Protein AF-A0A9D0BV69-F1 (afdb_monomer)

Sequence (107 aa):
RKGAPLVLVSGCHFADCHYINAVTWTQRRVERLWNKLERLGIRPERLQLEWISAAEGQKFARVMKELEELRRKVTPEEVQETMEILQQEEEKTRAKKARQGPVLQMA

Solvent-accessible surface area (backbone atoms only — not comparable to full-atom values): 6274 Å² total; per-residue (Å²): 99,87,64,67,66,58,46,81,47,72,40,47,39,76,92,62,30,90,67,67,55,55,52,62,56,48,50,61,49,49,55,55,46,37,58,50,28,51,76,70,73,40,70,41,81,38,55,40,79,48,69,52,50,94,85,37,58,70,57,53,56,50,52,54,51,55,49,50,61,53,45,73,73,52,51,72,66,60,28,50,52,50,24,51,55,51,47,53,52,47,52,53,52,50,53,52,51,64,74,59,54,80,75,73,88,83,127

Mean predicted aligned error: 4.97 Å

Secondary structure (DSSP, 8-state):
----S-EEEEE--STT-TTTTHHHHHHHHHHHHHHHHHHTT--GGGEEEEE--TT-HHHHHHHHHHHHHHHTTS-HHHHHHHHHHHHHHHHHHHHHHHHT-------

Radius of gyration: 17.68 Å; Cα contacts (8 Å, |Δi|>4): 73; chains: 1; bounding box: 42×30×47 Å

Foldseek 3Di:
DPLQLAAEDEEADQVPHPPNCVVVVVVVVLVVVLVVCVVLVHDSRSYHYYHADPVRVVVVVVVVVVNVVVSVVRDSVSSVSVVVSVVVVVVVVVVVVVVVPPPDDDD

Nearest PDB structures (foldseek):
  5odq-assembly1_D  TM=9.112E-01  e=3.515E-04  Methanothermococcus thermolithotrophicus DSM 2095
  7bkb-assembly1_F  TM=9.712E-01  e=1.128E-03  Methanospirillum hungatei JF-1
  4xf5-assembly1_A  TM=3.233E-01  e=2.514E+00  Chromohalobacter israelensis DSM 3043

pLDDT: mean 93.4, std 11.97, range [37.56, 98.69]

Structure (mmCIF, N/CA/C/O backbone):
data_AF-A0A9D0BV69-F1
#
_entry.id   AF-A0A9D0BV69-F1
#
loop_
_atom_site.group_PDB
_atom_site.id
_atom_site.type_symbol
_atom_site.label_atom_id
_atom_site.label_alt_id
_atom_site.label_comp_id
_atom_site.label_asym_id
_atom_site.label_entity_id
_atom_site.label_seq_id
_atom_site.pdbx_PDB_ins_code
_atom_site.Cartn_x
_atom_site.Cartn_y
_atom_site.Cartn_z
_atom_site.occupancy
_atom_site.B_iso_or_equiv
_atom_site.auth_seq_id
_atom_site.auth_comp_id
_atom_site.auth_asym_id
_atom_site.auth_atom_id
_atom_site.pdbx_PDB_model_num
ATOM 1 N N . ARG A 1 1 ? -8.700 8.583 7.084 1.00 82.19 1 ARG A N 1
ATOM 2 C CA . ARG A 1 1 ? -9.140 10.004 7.165 1.00 82.19 1 ARG A CA 1
ATOM 3 C C . ARG A 1 1 ? -9.921 10.505 5.952 1.00 82.19 1 ARG A C 1
ATOM 5 O O . ARG A 1 1 ? -10.887 11.210 6.166 1.00 82.19 1 ARG A O 1
ATOM 12 N N . LYS A 1 2 ? -9.506 10.246 4.705 1.00 95.69 2 LYS A N 1
ATOM 13 C CA . LYS A 1 2 ? -10.188 10.776 3.501 1.00 95.69 2 LYS A CA 1
ATOM 14 C C . LYS A 1 2 ? -11.086 9.753 2.783 1.00 95.69 2 LYS A C 1
ATOM 16 O O . LYS A 1 2 ? -11.431 9.967 1.634 1.00 95.69 2 LYS A O 1
ATOM 21 N N . GLY A 1 3 ? -11.414 8.638 3.437 1.00 96.50 3 GLY A N 1
ATOM 22 C CA . GLY A 1 3 ? -12.307 7.620 2.872 1.00 96.50 3 GLY A CA 1
ATOM 23 C C . GLY A 1 3 ? -11.723 6.770 1.743 1.00 96.50 3 GLY A C 1
ATOM 24 O O . GLY A 1 3 ? -12.480 6.222 0.956 1.00 96.50 3 GLY A O 1
ATOM 25 N N . ALA A 1 4 ? -10.395 6.647 1.636 1.00 97.50 4 ALA A N 1
ATOM 26 C CA . ALA A 1 4 ? -9.795 5.770 0.633 1.00 97.50 4 ALA A CA 1
ATOM 27 C C . ALA A 1 4 ? -10.081 4.286 0.966 1.00 97.50 4 ALA A C 1
ATOM 29 O O . ALA A 1 4 ? -9.680 3.825 2.043 1.00 97.50 4 ALA A O 1
ATOM 30 N N . PRO A 1 5 ? -10.738 3.520 0.072 1.00 97.06 5 PRO A N 1
ATOM 31 C CA . PRO A 1 5 ? -10.939 2.087 0.273 1.00 97.06 5 PRO A CA 1
ATOM 32 C C . PRO A 1 5 ? -9.626 1.311 0.131 1.00 97.06 5 PRO A C 1
ATOM 34 O O . PRO A 1 5 ? -9.387 0.387 0.897 1.00 97.06 5 PRO A O 1
ATOM 37 N N . LEU A 1 6 ? -8.747 1.740 -0.777 1.00 97.38 6 LEU A N 1
ATOM 38 C CA . LEU A 1 6 ? -7.390 1.227 -0.957 1.00 97.38 6 LEU A CA 1
ATOM 39 C C . LEU A 1 6 ? -6.425 2.353 -1.312 1.00 97.38 6 LEU A C 1
ATOM 41 O O . LEU A 1 6 ? -6.831 3.398 -1.823 1.00 97.38 6 LEU A O 1
ATOM 45 N N . VAL A 1 7 ? -5.142 2.107 -1.067 1.00 98.19 7 VAL A N 1
ATOM 46 C CA . VAL A 1 7 ? -4.032 2.961 -1.492 1.00 98.19 7 VAL A CA 1
ATOM 47 C C . VAL A 1 7 ? -2.984 2.088 -2.173 1.00 98.19 7 VAL A C 1
ATOM 49 O O . VAL A 1 7 ? -2.508 1.126 -1.579 1.00 98.19 7 VAL A O 1
ATOM 52 N N . LEU A 1 8 ? -2.600 2.448 -3.398 1.00 98.56 8 LEU A N 1
ATOM 53 C CA . LEU A 1 8 ? -1.431 1.890 -4.074 1.00 98.56 8 LEU A CA 1
ATOM 54 C C . LEU A 1 8 ? -0.251 2.848 -3.908 1.00 98.56 8 LEU A C 1
ATOM 56 O O . LEU A 1 8 ? -0.359 4.037 -4.211 1.00 98.56 8 LEU A O 1
ATOM 60 N N . VAL A 1 9 ? 0.885 2.313 -3.478 1.00 98.44 9 VAL A N 1
ATOM 61 C CA . VAL A 1 9 ? 2.193 2.953 -3.596 1.00 98.44 9 VAL A CA 1
ATOM 62 C C . VAL A 1 9 ? 2.947 2.224 -4.698 1.00 98.44 9 VAL A C 1
ATOM 64 O O . VAL A 1 9 ? 3.127 1.013 -4.623 1.00 98.44 9 VAL A O 1
ATOM 67 N N . SER A 1 10 ? 3.397 2.947 -5.721 1.00 97.50 10 SER A N 1
ATOM 68 C CA . SER A 1 10 ? 4.212 2.363 -6.784 1.00 97.50 10 SER A CA 1
ATOM 69 C C . SER A 1 10 ? 5.483 3.156 -7.041 1.00 97.50 10 SER A C 1
ATOM 71 O O . SER A 1 10 ? 5.515 4.372 -6.849 1.00 97.50 10 SER A O 1
ATOM 73 N N . GLY A 1 11 ? 6.528 2.477 -7.502 1.00 95.88 11 GLY A N 1
ATOM 74 C CA . GLY A 1 11 ? 7.796 3.113 -7.854 1.00 95.88 11 GLY A CA 1
ATOM 75 C C . GLY A 1 11 ? 8.642 2.275 -8.805 1.00 95.88 11 GLY A C 1
ATOM 76 O O . GLY A 1 11 ? 8.216 1.217 -9.257 1.00 95.88 11 GLY A O 1
ATOM 77 N N . CYS A 1 12 ? 9.850 2.752 -9.096 1.00 96.56 12 CYS A N 1
ATOM 78 C CA . CYS A 1 12 ? 10.836 2.025 -9.895 1.00 96.56 12 CYS A CA 1
ATOM 79 C C . CYS A 1 12 ? 11.263 0.716 -9.210 1.00 96.56 12 CYS A C 1
ATOM 81 O O . CYS A 1 12 ? 11.126 0.569 -7.994 1.00 96.56 12 CYS A O 1
ATOM 83 N N . HIS A 1 13 ? 11.860 -0.199 -9.974 1.00 96.19 13 HIS A N 1
ATOM 84 C CA . HIS A 1 13 ? 12.583 -1.338 -9.402 1.00 96.19 13 HIS A CA 1
ATOM 85 C C . HIS A 1 13 ? 13.791 -0.886 -8.580 1.00 96.19 13 HIS A C 1
ATOM 87 O O . HIS A 1 13 ? 14.308 0.218 -8.761 1.00 96.19 13 HIS A O 1
ATOM 93 N N . PHE A 1 14 ? 14.271 -1.767 -7.697 1.00 94.31 14 PHE A N 1
ATOM 94 C CA . PHE A 1 14 ? 15.440 -1.497 -6.852 1.00 94.31 14 PHE A CA 1
ATOM 95 C C . PHE A 1 14 ? 16.687 -1.133 -7.658 1.00 94.31 14 PHE A C 1
ATOM 97 O O . PHE A 1 14 ? 17.394 -0.201 -7.285 1.00 94.31 14 PHE A O 1
ATOM 104 N N . ALA A 1 15 ? 16.925 -1.841 -8.764 1.00 92.69 15 ALA A N 1
ATOM 105 C CA . ALA A 1 15 ? 18.068 -1.603 -9.641 1.00 92.69 15 ALA A CA 1
ATOM 106 C C . ALA A 1 15 ? 17.946 -0.297 -10.448 1.00 92.69 15 ALA A C 1
ATOM 108 O O . ALA A 1 15 ? 18.957 0.319 -10.767 1.00 92.69 15 ALA A O 1
ATOM 109 N N . ASP A 1 16 ? 16.716 0.154 -10.709 1.00 92.56 16 ASP A N 1
ATOM 110 C CA . ASP A 1 16 ? 16.420 1.266 -11.621 1.00 92.56 16 ASP A CA 1
ATOM 111 C C . ASP A 1 16 ? 15.993 2.534 -10.871 1.00 92.56 16 ASP A C 1
ATOM 113 O O . ASP A 1 16 ? 15.324 3.416 -11.420 1.00 92.56 16 ASP A O 1
ATOM 117 N N . CYS A 1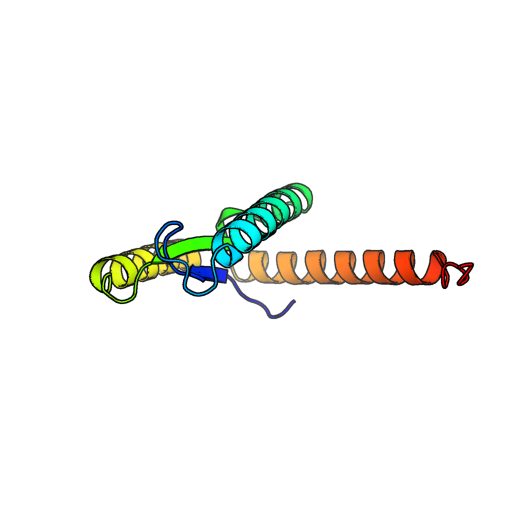 17 ? 16.312 2.629 -9.577 1.00 93.50 17 CYS A N 1
ATOM 118 C CA . CYS A 1 17 ? 15.910 3.778 -8.784 1.00 93.50 17 CYS A CA 1
ATOM 119 C C 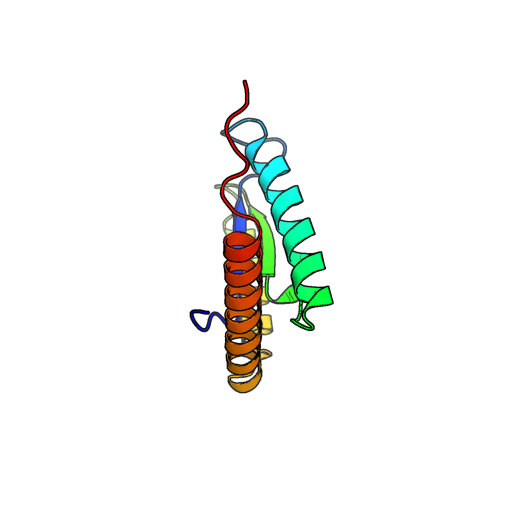. CYS A 1 17 ? 16.618 5.041 -9.281 1.00 93.50 17 CYS A C 1
ATOM 121 O O . CYS A 1 17 ? 17.811 5.236 -9.054 1.00 93.50 17 CYS A O 1
ATOM 123 N N . HIS A 1 18 ? 15.851 5.952 -9.882 1.00 94.56 18 HIS A N 1
ATOM 124 C CA . HIS A 1 18 ? 16.386 7.217 -10.390 1.00 94.56 18 HIS A CA 1
ATOM 125 C C . HIS A 1 18 ? 17.045 8.076 -9.296 1.00 94.56 18 HIS A C 1
ATOM 127 O O . HIS A 1 18 ? 17.976 8.830 -9.556 1.00 94.56 18 HIS A O 1
ATOM 133 N N . TYR A 1 19 ? 16.596 7.914 -8.049 1.00 93.38 19 TYR A N 1
ATOM 134 C CA . TYR A 1 19 ? 17.128 8.610 -6.877 1.00 93.38 19 TYR A CA 1
ATOM 135 C C . TYR A 1 19 ? 17.918 7.670 -5.959 1.00 93.38 19 TYR A C 1
ATOM 137 O O . TYR A 1 19 ? 17.812 7.754 -4.733 1.00 93.38 19 TYR A O 1
ATOM 145 N N . ILE A 1 20 ? 18.705 6.772 -6.561 1.00 91.56 20 ILE A N 1
ATOM 146 C CA . ILE A 1 20 ? 19.684 5.880 -5.923 1.00 91.56 20 ILE A CA 1
ATOM 147 C C . ILE A 1 20 ? 19.045 4.839 -4.995 1.00 91.56 20 ILE A C 1
ATOM 149 O O . ILE A 1 20 ? 19.000 3.660 -5.317 1.00 91.56 20 ILE A O 1
ATOM 153 N N . ASN A 1 21 ? 18.565 5.251 -3.822 1.00 92.88 21 ASN A N 1
ATOM 154 C CA . ASN A 1 21 ? 18.045 4.355 -2.787 1.00 92.88 21 ASN A CA 1
ATOM 155 C C . ASN A 1 21 ? 16.672 4.777 -2.242 1.00 92.88 21 ASN A C 1
ATOM 157 O O . ASN A 1 21 ? 16.203 4.213 -1.250 1.00 92.88 21 ASN A O 1
ATOM 161 N N . ALA A 1 22 ? 16.006 5.750 -2.875 1.00 95.31 22 ALA A N 1
ATOM 162 C CA . ALA A 1 22 ? 14.684 6.216 -2.454 1.00 95.31 22 ALA A CA 1
ATOM 163 C C . ALA A 1 22 ? 13.651 5.074 -2.382 1.00 95.31 22 ALA A C 1
ATOM 165 O O . ALA A 1 22 ? 12.834 5.038 -1.461 1.00 95.31 22 ALA A O 1
ATOM 166 N N . VAL A 1 23 ? 13.731 4.107 -3.301 1.00 96.81 23 VAL A N 1
ATOM 167 C CA . VAL A 1 23 ? 12.898 2.892 -3.314 1.00 96.81 23 VAL A CA 1
ATOM 168 C C . VAL A 1 23 ? 13.065 2.057 -2.035 1.00 96.81 23 VAL A C 1
ATOM 170 O O . VAL A 1 23 ? 12.074 1.693 -1.404 1.00 96.81 23 VAL A O 1
ATOM 173 N N . THR A 1 24 ? 14.300 1.869 -1.557 1.00 96.50 24 THR A N 1
ATOM 174 C CA . THR A 1 24 ? 14.618 1.133 -0.322 1.00 96.50 24 THR A CA 1
ATOM 175 C C . THR A 1 24 ? 14.049 1.821 0.916 1.00 96.50 24 THR A C 1
ATOM 177 O O . THR A 1 24 ? 13.529 1.171 1.825 1.00 96.50 24 THR A O 1
ATOM 180 N N . TRP A 1 25 ? 14.100 3.154 0.967 1.00 96.38 25 TRP A N 1
ATOM 181 C CA . TRP A 1 25 ? 13.482 3.915 2.056 1.00 96.38 25 TRP A CA 1
ATOM 182 C C . TRP A 1 25 ? 11.958 3.838 2.027 1.00 96.38 25 TRP A C 1
ATOM 184 O O . TRP A 1 25 ? 11.333 3.756 3.087 1.00 96.38 25 TRP A O 1
ATOM 194 N N . THR A 1 26 ? 11.362 3.856 0.836 1.00 97.56 26 THR A N 1
ATOM 195 C CA . THR A 1 26 ? 9.917 3.694 0.653 1.00 97.56 26 THR A CA 1
ATOM 196 C C . THR A 1 26 ? 9.461 2.318 1.118 1.00 97.56 26 THR A C 1
ATOM 198 O O . THR A 1 26 ? 8.543 2.257 1.934 1.00 97.56 26 THR A O 1
ATOM 201 N N . GLN A 1 27 ? 10.152 1.243 0.723 1.00 97.94 27 GLN A N 1
ATOM 202 C CA . GLN A 1 27 ? 9.863 -0.117 1.189 1.00 97.94 27 GLN A CA 1
ATOM 203 C C . GLN A 1 27 ? 9.820 -0.184 2.725 1.00 97.94 27 GLN A C 1
ATOM 205 O O . GLN A 1 27 ? 8.789 -0.515 3.304 1.00 97.94 27 GLN A O 1
ATOM 210 N N . ARG A 1 28 ? 10.887 0.269 3.400 1.00 98.06 28 ARG A N 1
ATOM 211 C CA . ARG A 1 28 ? 10.969 0.282 4.876 1.00 98.06 28 ARG A CA 1
ATOM 212 C C . ARG A 1 28 ? 9.884 1.131 5.547 1.00 98.06 28 ARG A C 1
ATOM 214 O O . ARG A 1 28 ? 9.564 0.946 6.724 1.00 98.06 28 ARG A O 1
ATOM 221 N N . ARG A 1 29 ? 9.369 2.164 4.873 1.00 98.38 29 ARG A N 1
ATOM 222 C CA . ARG A 1 29 ? 8.252 2.977 5.388 1.00 98.38 29 ARG A CA 1
ATOM 223 C C . ARG A 1 29 ? 6.936 2.225 5.25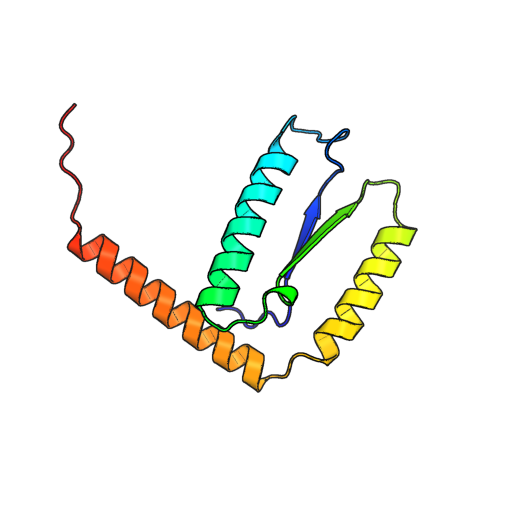1 1.00 98.38 29 ARG A C 1
ATOM 225 O O . ARG A 1 29 ? 6.172 2.226 6.211 1.00 98.38 29 ARG A O 1
ATOM 232 N N . VAL A 1 30 ? 6.700 1.578 4.114 1.00 98.38 30 VAL A N 1
ATOM 233 C CA . VAL A 1 30 ? 5.484 0.797 3.874 1.00 98.38 30 VAL A CA 1
ATOM 234 C C . VAL A 1 30 ? 5.424 -0.430 4.782 1.00 98.38 30 VAL A C 1
ATOM 236 O O . VAL A 1 30 ? 4.398 -0.635 5.415 1.00 98.38 30 VAL A O 1
ATOM 239 N N . GLU A 1 31 ? 6.531 -1.146 4.988 1.00 98.31 31 GLU A N 1
ATOM 240 C CA . GLU A 1 31 ? 6.606 -2.267 5.944 1.00 98.31 31 GLU A CA 1
ATOM 241 C C . GLU A 1 31 ? 6.206 -1.843 7.366 1.00 98.31 31 GLU A C 1
ATOM 243 O O . GLU A 1 31 ? 5.405 -2.494 8.035 1.00 98.31 31 GLU A O 1
ATOM 248 N N . ARG A 1 32 ? 6.690 -0.680 7.822 1.00 98.44 32 ARG A N 1
ATOM 249 C CA . ARG A 1 32 ? 6.275 -0.115 9.116 1.00 98.44 32 ARG A CA 1
ATOM 250 C C . ARG A 1 32 ? 4.806 0.299 9.137 1.00 98.44 32 ARG A C 1
ATOM 252 O O . ARG A 1 32 ? 4.183 0.236 10.197 1.00 98.44 32 ARG A O 1
ATOM 259 N N . LEU A 1 33 ? 4.263 0.753 8.009 1.00 98.06 33 LEU A N 1
ATOM 260 C CA . LEU A 1 33 ? 2.845 1.078 7.897 1.00 98.06 33 LEU A CA 1
ATOM 261 C C . LEU A 1 33 ? 1.982 -0.182 7.939 1.00 98.06 33 LEU A C 1
ATOM 263 O O . LEU A 1 33 ? 0.998 -0.155 8.666 1.00 98.06 33 LEU A O 1
ATOM 267 N N . TRP A 1 34 ? 2.359 -1.278 7.277 1.00 98.50 34 TRP A N 1
ATOM 268 C CA . TRP A 1 34 ? 1.645 -2.556 7.382 1.00 98.50 34 TRP A CA 1
ATOM 269 C C . TRP A 1 34 ? 1.564 -3.041 8.828 1.00 98.50 34 TRP A C 1
ATOM 271 O O . TRP A 1 34 ? 0.459 -3.213 9.333 1.00 98.50 34 TRP A O 1
ATOM 281 N N . ASN A 1 35 ? 2.692 -3.086 9.545 1.00 98.38 35 ASN A N 1
ATOM 282 C CA . ASN A 1 35 ? 2.705 -3.440 10.972 1.00 98.38 35 ASN A CA 1
ATOM 283 C C . ASN A 1 35 ? 1.802 -2.516 11.809 1.00 98.38 35 ASN A C 1
ATOM 285 O O . ASN A 1 35 ? 1.164 -2.932 12.779 1.00 98.38 35 ASN A O 1
ATOM 289 N N . LYS A 1 36 ? 1.747 -1.222 11.457 1.00 97.75 36 LYS A N 1
ATOM 290 C CA . LYS A 1 36 ? 0.862 -0.267 12.130 1.00 97.75 36 LYS A CA 1
ATOM 291 C C . LYS A 1 36 ? -0.610 -0.553 11.826 1.00 97.75 36 LYS A C 1
ATOM 293 O O . LYS A 1 36 ? -1.411 -0.451 12.751 1.00 97.75 36 LYS A O 1
ATOM 298 N N . LEU A 1 37 ? -0.960 -0.860 10.577 1.00 97.94 37 LEU A N 1
ATOM 299 C CA . LEU A 1 37 ? -2.326 -1.197 10.171 1.00 97.94 37 LEU A CA 1
ATOM 300 C C . LEU A 1 37 ? -2.801 -2.464 10.888 1.00 97.94 37 LEU A C 1
ATOM 302 O O . LEU A 1 37 ? -3.854 -2.413 11.518 1.00 97.94 37 LEU A O 1
ATOM 306 N N . GLU A 1 38 ? -1.979 -3.518 10.920 1.00 98.06 38 GLU A N 1
ATOM 307 C CA . GLU A 1 38 ? -2.263 -4.760 11.660 1.00 98.06 38 GLU A CA 1
ATOM 308 C C . GLU A 1 38 ? -2.578 -4.488 13.128 1.00 98.06 38 GLU A C 1
ATOM 310 O O . GLU A 1 38 ? -3.621 -4.889 13.638 1.00 98.06 38 GLU A O 1
ATOM 315 N N . ARG A 1 39 ? -1.710 -3.729 13.806 1.00 98.00 39 ARG A N 1
ATOM 316 C CA . ARG A 1 39 ? -1.896 -3.378 15.220 1.00 98.00 39 ARG A CA 1
ATOM 317 C C . ARG A 1 39 ? -3.168 -2.563 15.472 1.00 98.00 39 ARG A C 1
ATOM 319 O O . ARG A 1 39 ? -3.696 -2.583 16.579 1.00 98.00 39 ARG A O 1
ATOM 326 N N . LEU A 1 40 ? -3.619 -1.799 14.480 1.00 97.12 40 LEU A N 1
ATOM 327 C CA . LEU A 1 40 ? -4.851 -1.014 14.545 1.00 97.12 40 LEU A CA 1
ATOM 328 C C . LEU A 1 40 ? -6.094 -1.819 14.131 1.00 97.12 40 LEU A C 1
ATOM 330 O O . LEU A 1 40 ? -7.181 -1.253 14.146 1.00 97.12 40 LEU A O 1
ATOM 334 N N . GLY A 1 41 ? -5.951 -3.094 13.756 1.00 97.44 41 GLY A N 1
ATOM 335 C CA . GLY A 1 41 ? -7.053 -3.921 13.257 1.00 97.44 41 GLY A CA 1
ATOM 336 C C . GLY A 1 41 ? -7.501 -3.565 11.837 1.00 97.44 41 GLY A C 1
ATOM 337 O O . GLY A 1 41 ? -8.556 -4.006 11.399 1.00 97.44 41 GLY A O 1
ATOM 338 N N . ILE A 1 42 ? -6.717 -2.772 11.102 1.00 97.88 42 ILE A N 1
ATOM 339 C CA . ILE A 1 42 ? -7.022 -2.394 9.720 1.00 97.88 42 ILE A CA 1
ATOM 340 C C . ILE A 1 42 ? -6.364 -3.411 8.785 1.00 97.88 42 ILE A C 1
ATOM 342 O O . ILE A 1 42 ? -5.165 -3.665 8.898 1.00 97.88 42 ILE A O 1
ATOM 346 N N . ARG A 1 43 ? -7.127 -3.942 7.821 1.00 97.44 43 ARG A N 1
ATOM 347 C CA . ARG A 1 43 ? -6.637 -4.876 6.791 1.00 97.44 43 ARG A CA 1
ATOM 348 C C . ARG A 1 43 ? -5.375 -4.328 6.093 1.00 97.44 43 ARG A C 1
ATOM 350 O O . ARG A 1 43 ? -5.480 -3.343 5.357 1.00 97.44 43 ARG A O 1
ATOM 357 N N . PRO A 1 44 ? -4.192 -4.948 6.266 1.00 97.81 44 PRO A N 1
ATOM 358 C CA . PRO A 1 44 ? -2.931 -4.421 5.727 1.00 97.81 44 PRO A CA 1
ATOM 359 C C . PRO A 1 44 ? -2.894 -4.422 4.202 1.00 97.81 44 PRO A C 1
ATOM 361 O O . PRO A 1 44 ? -2.351 -3.503 3.597 1.00 97.81 44 PRO A O 1
ATOM 364 N N . GLU A 1 45 ? -3.560 -5.398 3.586 1.00 97.06 45 GLU A N 1
ATOM 365 C CA . GLU A 1 45 ? -3.755 -5.512 2.138 1.00 97.06 45 GLU A CA 1
ATOM 366 C C . GLU A 1 45 ? -4.494 -4.313 1.516 1.00 97.06 45 GLU A C 1
ATOM 368 O O . GLU A 1 45 ? -4.467 -4.141 0.301 1.00 97.06 45 GLU A O 1
ATOM 373 N N . ARG A 1 46 ? -5.119 -3.430 2.308 1.00 97.69 46 ARG A N 1
ATOM 374 C CA . ARG A 1 46 ? -5.675 -2.167 1.789 1.00 97.69 46 ARG A CA 1
ATOM 375 C C . ARG A 1 46 ? -4.603 -1.134 1.432 1.00 97.69 46 ARG A C 1
ATOM 377 O O . ARG A 1 46 ? -4.912 -0.138 0.776 1.00 97.69 46 ARG A O 1
ATOM 384 N N . LEU A 1 47 ? -3.355 -1.372 1.830 1.00 98.50 47 LEU A N 1
ATOM 385 C CA . LEU A 1 47 ? -2.169 -0.675 1.350 1.00 98.50 47 LEU A CA 1
ATOM 386 C C . LEU A 1 47 ? -1.362 -1.636 0.472 1.00 98.50 47 LEU A C 1
ATOM 388 O O . LEU A 1 47 ? -0.853 -2.639 0.959 1.00 98.50 47 LEU A O 1
ATOM 392 N N . GLN A 1 48 ? -1.232 -1.321 -0.811 1.00 98.44 48 GLN A N 1
ATOM 393 C CA . GLN A 1 48 ? -0.499 -2.132 -1.782 1.00 98.44 48 GLN A CA 1
ATOM 394 C C . GLN A 1 48 ? 0.812 -1.450 -2.170 1.00 98.44 48 GLN A C 1
ATOM 396 O O . GLN A 1 48 ? 0.887 -0.217 -2.204 1.00 98.44 48 GLN A O 1
ATOM 401 N N . LEU A 1 49 ? 1.842 -2.249 -2.453 1.00 98.44 49 LEU A N 1
ATOM 402 C CA . LEU A 1 49 ? 3.168 -1.777 -2.846 1.00 98.44 49 LEU A CA 1
ATOM 403 C C . LEU A 1 49 ? 3.655 -2.535 -4.073 1.00 98.44 49 LEU A C 1
ATOM 405 O O . LEU A 1 49 ? 3.872 -3.738 -3.994 1.00 98.44 49 LEU A O 1
ATOM 409 N N . GLU A 1 50 ? 3.886 -1.819 -5.170 1.00 98.00 50 GLU A N 1
ATOM 410 C CA . GLU A 1 50 ? 4.304 -2.428 -6.433 1.00 98.00 50 GLU A CA 1
ATOM 411 C C . GLU A 1 50 ? 5.478 -1.696 -7.082 1.00 98.00 50 GLU A C 1
ATOM 413 O O . GLU A 1 50 ? 5.523 -0.467 -7.158 1.00 98.00 50 GLU A O 1
ATOM 418 N N . TRP A 1 51 ? 6.425 -2.461 -7.618 1.00 97.94 51 TRP A N 1
ATOM 419 C CA . TRP A 1 51 ? 7.570 -1.921 -8.353 1.00 97.94 51 TRP A CA 1
ATOM 420 C C . TRP A 1 51 ? 7.345 -2.107 -9.849 1.00 97.94 51 TRP A C 1
ATOM 422 O O . TRP A 1 51 ? 7.324 -3.235 -10.346 1.00 97.94 51 TRP A O 1
ATOM 432 N N . ILE A 1 52 ? 7.101 -1.009 -10.559 1.00 97.44 52 ILE A N 1
ATOM 433 C CA . ILE A 1 52 ? 6.672 -0.987 -11.958 1.00 97.44 52 ILE A CA 1
ATOM 434 C C . ILE A 1 52 ? 7.511 0.062 -12.691 1.00 97.44 52 ILE A C 1
ATOM 436 O O . ILE A 1 52 ? 7.437 1.256 -12.401 1.00 97.44 52 ILE A O 1
ATOM 440 N N . SER A 1 53 ? 8.328 -0.387 -13.639 1.00 95.94 53 SER A N 1
ATOM 441 C CA . SER A 1 53 ? 9.106 0.478 -14.526 1.00 95.94 53 SER A CA 1
ATOM 442 C C . SER A 1 53 ? 8.224 1.168 -15.573 1.00 95.94 53 SER A C 1
ATOM 444 O O . SER A 1 53 ? 7.096 0.756 -15.846 1.00 95.94 53 SER A O 1
ATOM 446 N N . ALA A 1 54 ? 8.770 2.193 -16.232 1.00 95.25 54 ALA A N 1
ATOM 447 C CA . ALA A 1 54 ? 8.068 2.920 -17.291 1.00 95.25 54 ALA A CA 1
ATOM 448 C C . ALA A 1 54 ? 7.694 2.041 -18.505 1.00 95.25 54 ALA A C 1
ATOM 450 O O . ALA A 1 54 ? 6.745 2.359 -19.218 1.00 95.25 54 ALA A O 1
ATOM 451 N N . ALA A 1 55 ? 8.410 0.934 -18.735 1.00 96.88 55 ALA A N 1
ATOM 452 C CA . ALA A 1 55 ? 8.154 0.016 -19.846 1.00 96.88 55 ALA A CA 1
ATOM 453 C C . ALA A 1 55 ? 7.127 -1.086 -19.509 1.00 96.88 55 ALA A C 1
ATOM 455 O O . ALA A 1 55 ? 6.668 -1.803 -20.396 1.00 96.88 55 ALA A O 1
ATOM 456 N N . GLU A 1 56 ? 6.723 -1.230 -18.245 1.00 98.00 56 GLU A N 1
ATOM 457 C CA . GLU A 1 56 ? 5.881 -2.335 -17.769 1.00 98.00 56 GLU A CA 1
ATOM 458 C C . GLU A 1 56 ? 4.374 -2.012 -17.800 1.00 98.00 56 GLU A C 1
ATOM 460 O O . GLU A 1 56 ? 3.621 -2.323 -16.874 1.00 98.00 56 GLU A O 1
ATOM 465 N N . GLY A 1 57 ? 3.892 -1.427 -18.900 1.00 98.19 57 GLY A N 1
ATOM 466 C CA . GLY A 1 57 ? 2.482 -1.036 -19.039 1.00 98.19 57 GLY A CA 1
ATOM 467 C C . GLY A 1 57 ? 1.493 -2.200 -18.860 1.00 98.19 57 GLY A C 1
ATOM 468 O O . GLY A 1 57 ? 0.461 -2.050 -18.206 1.00 98.19 57 GLY A O 1
ATOM 469 N N . GLN A 1 58 ? 1.823 -3.394 -19.368 1.00 98.56 58 GLN A N 1
ATOM 470 C CA . GLN A 1 58 ? 0.981 -4.587 -19.192 1.00 98.56 58 GLN A CA 1
ATOM 471 C C . GLN A 1 58 ? 0.894 -5.037 -17.727 1.00 98.56 58 GLN A C 1
ATOM 473 O O . GLN A 1 58 ? -0.179 -5.426 -17.264 1.00 98.56 58 GLN A O 1
ATOM 478 N N . LYS A 1 59 ? 2.002 -4.947 -16.981 1.00 98.25 59 LYS A N 1
ATOM 479 C CA . LYS A 1 59 ? 2.022 -5.246 -15.545 1.00 98.25 59 LYS A CA 1
ATOM 480 C C . LYS A 1 59 ? 1.163 -4.247 -14.781 1.00 98.25 59 LYS A C 1
ATOM 482 O O . LYS A 1 59 ? 0.342 -4.670 -13.976 1.00 98.25 59 LYS A O 1
ATOM 487 N N . PHE A 1 60 ? 1.301 -2.952 -15.076 1.00 98.50 60 PHE A N 1
ATOM 488 C CA . PHE A 1 60 ? 0.469 -1.913 -14.469 1.00 98.50 60 PHE A CA 1
ATOM 489 C C . PHE A 1 60 ? -1.022 -2.188 -14.690 1.00 98.50 60 PHE A C 1
ATOM 491 O O . PHE A 1 60 ? -1.801 -2.186 -13.741 1.00 98.50 60 PHE A O 1
ATOM 498 N N . ALA A 1 61 ? -1.416 -2.510 -15.925 1.00 98.62 61 ALA A N 1
ATOM 499 C CA . ALA A 1 61 ? -2.801 -2.842 -16.242 1.00 98.62 61 ALA A CA 1
ATOM 500 C C . ALA A 1 61 ? -3.312 -4.065 -15.459 1.00 98.62 61 ALA A C 1
ATOM 502 O O . ALA A 1 61 ? -4.465 -4.073 -15.029 1.00 98.62 61 ALA A O 1
ATOM 503 N N . ARG A 1 62 ? -2.471 -5.089 -15.259 1.00 98.69 62 ARG A N 1
ATOM 504 C CA . ARG A 1 62 ? -2.812 -6.262 -14.442 1.00 98.69 62 ARG A CA 1
ATOM 505 C C . ARG A 1 62 ? -2.998 -5.889 -12.967 1.00 98.69 62 ARG A C 1
ATOM 507 O O . ARG A 1 62 ? -4.053 -6.180 -12.416 1.00 98.69 62 ARG A O 1
ATOM 514 N N . VAL A 1 63 ? -2.040 -5.172 -12.379 1.00 98.50 63 VAL A N 1
ATOM 515 C CA . VAL A 1 63 ? -2.098 -4.700 -10.983 1.00 98.50 63 VAL A CA 1
ATOM 516 C C . VAL A 1 63 ? -3.354 -3.864 -10.733 1.00 98.50 63 VAL A C 1
ATOM 518 O O . VAL A 1 63 ? -4.046 -4.058 -9.739 1.00 98.50 63 VAL A O 1
ATOM 521 N N . MET A 1 64 ? -3.710 -2.960 -11.650 1.00 98.50 64 MET A N 1
ATOM 522 C CA . MET A 1 64 ? -4.920 -2.143 -11.504 1.00 98.50 64 MET A CA 1
ATOM 523 C C . MET A 1 64 ? -6.214 -2.972 -11.532 1.00 98.50 64 MET A C 1
ATOM 525 O O . MET A 1 64 ? -7.172 -2.609 -10.851 1.00 98.50 64 MET A O 1
ATOM 529 N N . LYS A 1 65 ? -6.254 -4.086 -12.278 1.00 98.69 65 LYS A N 1
ATOM 530 C CA . LYS A 1 65 ? -7.395 -5.018 -12.256 1.00 98.69 65 LYS A CA 1
ATOM 531 C C . LYS A 1 65 ? -7.485 -5.753 -10.920 1.00 98.69 65 LYS A C 1
ATOM 533 O O . LYS A 1 65 ? -8.554 -5.774 -10.322 1.00 98.69 65 LYS A O 1
ATOM 538 N N . GLU A 1 66 ? -6.365 -6.277 -10.428 1.00 98.44 66 GLU A N 1
ATOM 539 C CA . GLU A 1 66 ? -6.282 -6.955 -9.125 1.00 98.44 66 GLU A CA 1
ATOM 540 C C . GLU A 1 66 ? -6.683 -6.006 -7.976 1.00 98.44 66 GLU A C 1
ATOM 542 O O . GLU A 1 66 ? -7.439 -6.375 -7.075 1.00 98.44 66 GLU A O 1
ATOM 547 N N . LEU A 1 67 ? -6.261 -4.739 -8.046 1.00 98.25 67 LEU A N 1
ATOM 548 C CA . LEU A 1 67 ? -6.667 -3.692 -7.106 1.00 98.25 67 LEU A CA 1
ATOM 549 C C . LEU A 1 67 ? -8.165 -3.401 -7.145 1.00 98.25 67 LEU A C 1
ATOM 551 O O . LEU A 1 67 ? -8.766 -3.196 -6.092 1.00 98.25 67 LEU A O 1
ATOM 555 N N . GLU A 1 68 ? -8.779 -3.368 -8.327 1.00 98.44 68 GLU A N 1
ATOM 556 C CA . GLU A 1 68 ? -10.225 -3.175 -8.460 1.00 98.44 68 GLU A CA 1
ATOM 557 C C . GLU A 1 68 ? -11.002 -4.359 -7.870 1.00 98.44 68 GLU A C 1
ATOM 559 O O . GLU A 1 68 ? -11.994 -4.160 -7.165 1.00 98.44 68 GLU A O 1
ATOM 564 N N . GLU A 1 69 ? -10.534 -5.588 -8.090 1.00 98.38 69 GLU A N 1
ATOM 565 C CA . GLU A 1 69 ? -11.116 -6.785 -7.477 1.00 98.38 69 GLU A CA 1
ATOM 566 C C . GLU A 1 69 ? -11.023 -6.746 -5.950 1.00 98.38 69 GLU A C 1
ATOM 568 O O . GLU A 1 69 ? -11.987 -7.089 -5.261 1.00 98.38 69 GLU A O 1
ATOM 573 N N . LEU A 1 70 ? -9.895 -6.285 -5.405 1.00 97.81 70 LEU A N 1
ATOM 574 C CA . LEU A 1 70 ? -9.728 -6.101 -3.967 1.00 97.81 70 LEU A CA 1
ATOM 575 C C . LEU A 1 70 ? -10.606 -4.960 -3.435 1.00 97.81 70 LEU A C 1
ATOM 577 O O . LEU A 1 70 ? -11.262 -5.125 -2.408 1.00 97.81 70 LEU A O 1
ATOM 581 N N . ARG A 1 71 ? -10.695 -3.833 -4.155 1.00 97.88 71 ARG A N 1
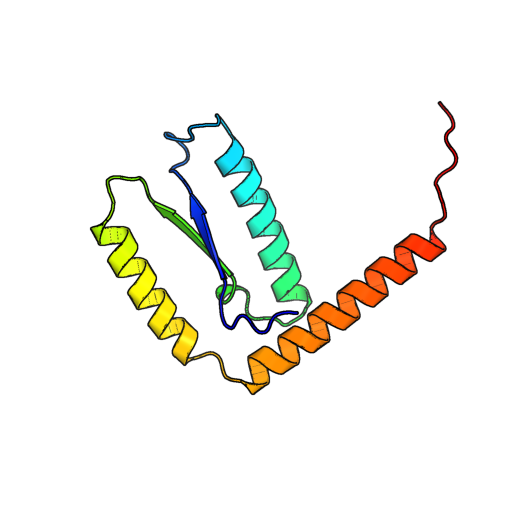ATOM 582 C CA . ARG A 1 71 ? -11.527 -2.673 -3.790 1.00 97.88 71 ARG A CA 1
ATOM 583 C C . ARG A 1 71 ? -12.992 -3.039 -3.655 1.00 97.88 71 ARG A C 1
ATOM 585 O O . ARG A 1 71 ? -13.641 -2.573 -2.724 1.00 97.88 71 ARG A O 1
ATOM 592 N N . ARG A 1 72 ? -13.508 -3.895 -4.536 1.00 98.00 72 ARG A N 1
ATOM 593 C CA . ARG A 1 72 ? -14.894 -4.388 -4.472 1.00 98.00 72 ARG A CA 1
ATOM 594 C C . ARG A 1 72 ? -15.205 -5.180 -3.201 1.00 98.00 72 ARG A C 1
ATOM 596 O O . ARG A 1 72 ? -16.369 -5.276 -2.834 1.00 98.00 72 ARG A O 1
ATOM 603 N N . LYS A 1 73 ? -14.186 -5.726 -2.530 1.00 98.06 73 LYS A N 1
ATOM 604 C CA . LYS A 1 73 ? -14.312 -6.463 -1.262 1.00 98.06 73 LYS A CA 1
ATOM 605 C C . LYS A 1 73 ? -14.204 -5.561 -0.027 1.00 98.06 73 LYS A C 1
ATOM 607 O O . LYS A 1 73 ? -14.208 -6.076 1.087 1.00 98.06 73 LYS A O 1
ATOM 612 N N . VAL A 1 74 ? -14.028 -4.249 -0.196 1.00 98.12 74 VAL A N 1
ATOM 613 C CA . VAL A 1 74 ? -13.970 -3.284 0.910 1.00 98.12 74 VAL A CA 1
ATOM 614 C C . VAL A 1 74 ? -15.320 -2.584 0.999 1.00 98.12 74 VAL A C 1
ATOM 616 O O . VAL A 1 74 ? -15.738 -1.922 0.046 1.00 98.12 74 VAL A O 1
ATOM 619 N N . THR A 1 75 ? -16.011 -2.730 2.128 1.00 98.19 75 THR A N 1
ATOM 620 C CA . THR A 1 75 ? -17.351 -2.153 2.300 1.00 98.19 75 THR A CA 1
ATOM 621 C C . THR A 1 75 ? -17.282 -0.692 2.762 1.00 98.19 75 THR A C 1
ATOM 623 O O . THR A 1 75 ? -16.272 -0.274 3.341 1.00 98.19 75 THR A O 1
ATOM 626 N N . PRO A 1 76 ? -18.333 0.117 2.530 1.00 98.00 76 PRO A N 1
ATOM 627 C CA . PRO A 1 76 ? -18.40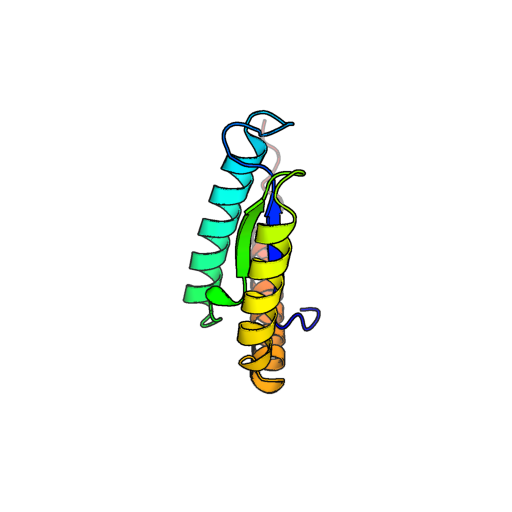9 1.476 3.065 1.00 98.00 76 PRO A CA 1
ATOM 628 C C . PRO A 1 76 ? -18.254 1.537 4.591 1.00 98.0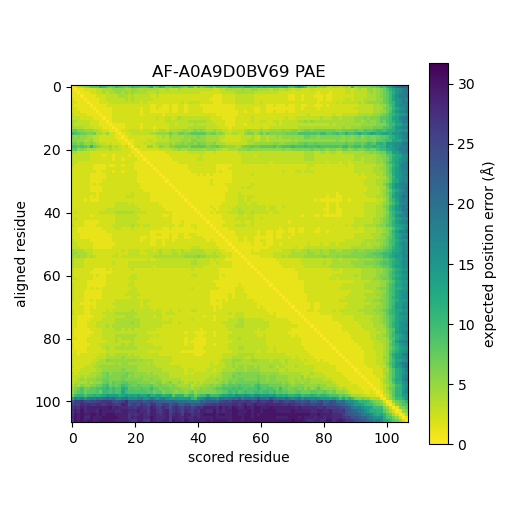0 76 PRO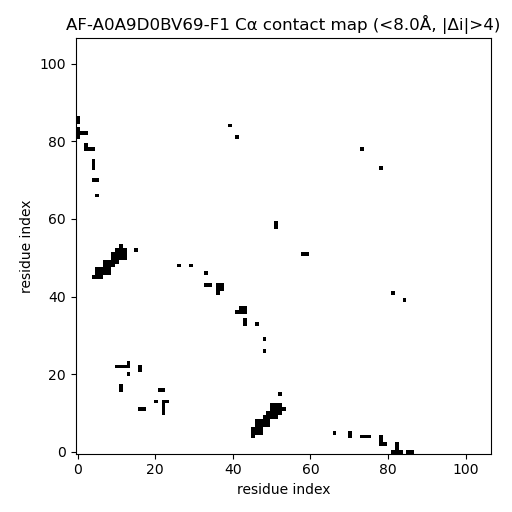 A C 1
ATOM 630 O O . PRO A 1 76 ? -17.601 2.447 5.099 1.00 98.00 76 PRO A O 1
ATOM 633 N N . GLU A 1 77 ? -18.791 0.553 5.313 1.00 98.19 77 GLU A N 1
ATOM 634 C CA . GLU A 1 77 ? -18.692 0.446 6.772 1.00 98.19 77 GLU A CA 1
ATOM 635 C C . GLU A 1 77 ? -17.235 0.251 7.203 1.00 98.19 77 GLU A C 1
ATOM 637 O O . GLU A 1 77 ? -16.751 0.963 8.079 1.00 98.19 77 GLU A O 1
ATOM 642 N N . GLU A 1 78 ? -16.497 -0.627 6.517 1.00 97.69 78 GLU A N 1
ATOM 643 C CA . GLU A 1 78 ? -15.072 -0.850 6.782 1.00 97.69 78 GLU A CA 1
ATOM 644 C C . GLU A 1 78 ? -14.230 0.412 6.505 1.00 97.69 78 GLU A C 1
ATOM 646 O O . GLU A 1 78 ? -13.239 0.705 7.185 1.00 97.69 78 GLU A O 1
ATOM 651 N N . VAL A 1 79 ? -14.607 1.196 5.487 1.00 98.31 79 VAL A N 1
ATOM 652 C CA . VAL A 1 79 ? -13.966 2.489 5.197 1.00 98.31 79 VAL A CA 1
ATOM 653 C C . VAL A 1 79 ? -14.233 3.484 6.318 1.00 98.31 79 VAL A C 1
ATOM 655 O O . VAL A 1 79 ? -13.297 4.167 6.748 1.00 98.31 79 VAL A O 1
ATOM 658 N N . GLN A 1 80 ? -15.476 3.556 6.785 1.00 98.31 80 GLN A N 1
ATOM 659 C CA . GLN A 1 80 ? -15.890 4.458 7.850 1.00 98.31 80 GLN A CA 1
ATOM 660 C C . GLN A 1 80 ? -15.182 4.120 9.169 1.00 98.31 80 GLN A C 1
ATOM 662 O O . GLN A 1 80 ? -14.538 4.992 9.754 1.00 98.31 80 GLN A O 1
ATOM 667 N N . GLU A 1 81 ? -15.167 2.847 9.561 1.00 98.00 81 GLU A N 1
ATOM 668 C CA . GLU A 1 81 ? -14.433 2.361 10.735 1.00 98.00 81 GLU A CA 1
ATOM 669 C C . GLU A 1 81 ? -12.943 2.735 10.655 1.00 98.00 81 GLU A C 1
ATOM 671 O O . GLU A 1 81 ? -12.360 3.313 11.575 1.00 98.00 81 GLU A O 1
ATOM 676 N N . THR A 1 82 ? -12.320 2.513 9.494 1.00 97.88 82 THR A N 1
ATOM 677 C CA . THR A 1 82 ? -10.919 2.899 9.262 1.00 97.88 82 THR A CA 1
ATOM 678 C C . THR A 1 82 ? -10.705 4.407 9.416 1.00 97.88 82 THR A C 1
ATOM 680 O O . THR A 1 82 ? -9.652 4.856 9.883 1.00 97.88 82 THR A O 1
ATOM 683 N N . MET A 1 83 ? -11.663 5.234 8.992 1.00 98.19 83 MET A N 1
ATOM 684 C CA . MET A 1 83 ? -11.564 6.682 9.159 1.00 98.19 83 MET A CA 1
ATOM 685 C C . MET A 1 83 ? -11.542 7.083 10.631 1.00 98.19 83 MET A C 1
ATOM 687 O O . MET A 1 83 ? -10.681 7.890 10.991 1.00 98.19 83 MET A O 1
ATOM 691 N N . GLU A 1 84 ? -12.416 6.495 11.442 1.00 98.06 84 GLU A N 1
ATOM 692 C CA . GLU A 1 84 ? -12.534 6.751 12.879 1.00 98.06 84 GLU A CA 1
ATOM 693 C C . GLU A 1 84 ? -11.280 6.301 13.633 1.00 98.06 84 GLU A C 1
ATOM 695 O O . GLU A 1 84 ? -10.673 7.101 14.351 1.00 98.06 84 GLU A O 1
ATOM 700 N N . ILE A 1 85 ? -10.800 5.075 13.384 1.00 97.81 85 ILE A N 1
ATOM 701 C CA . ILE A 1 85 ? -9.559 4.549 13.980 1.00 97.81 85 ILE A CA 1
ATOM 702 C C . ILE A 1 85 ? -8.383 5.500 13.711 1.00 97.81 85 ILE A C 1
ATOM 704 O O . ILE A 1 85 ? -7.623 5.858 14.615 1.00 97.81 85 ILE A O 1
ATOM 708 N N . LEU A 1 86 ? -8.231 5.955 12.463 1.00 96.56 86 LEU A N 1
ATOM 709 C CA . LEU A 1 86 ? -7.129 6.838 12.072 1.00 96.56 86 LEU A CA 1
ATOM 710 C C . LEU A 1 86 ? -7.260 8.272 12.613 1.00 96.56 86 LEU A C 1
ATOM 712 O O . LEU A 1 86 ? -6.237 8.954 12.740 1.00 96.56 86 LEU A O 1
ATOM 716 N N . GLN A 1 87 ? -8.476 8.752 12.885 1.00 96.50 87 GLN A N 1
ATOM 717 C CA . GLN A 1 87 ? -8.708 10.037 13.557 1.00 96.50 87 GLN A CA 1
ATOM 718 C C . GLN A 1 87 ? -8.326 9.940 15.035 1.00 96.50 87 GLN A C 1
ATOM 720 O O . GLN A 1 87 ? -7.510 10.728 15.509 1.00 96.50 87 GLN A O 1
ATOM 725 N N . GLN A 1 88 ? -8.796 8.906 15.732 1.00 96.25 88 GLN A N 1
ATOM 726 C CA . GLN A 1 88 ? -8.452 8.675 17.136 1.00 96.25 88 GLN A CA 1
ATOM 727 C C . GLN A 1 88 ? -6.939 8.495 17.334 1.00 96.25 88 GLN A C 1
ATOM 729 O O . GLN A 1 88 ? -6.351 9.033 18.272 1.00 96.25 88 GLN A O 1
ATOM 734 N N . GLU A 1 89 ? -6.271 7.756 16.444 1.00 95.56 89 GLU A N 1
ATOM 735 C CA . GLU A 1 89 ? -4.815 7.578 16.476 1.00 95.56 89 GLU A CA 1
ATOM 736 C C . GLU A 1 89 ? -4.060 8.907 16.273 1.00 95.56 89 GLU A C 1
ATOM 738 O O . GLU A 1 89 ? -3.010 9.137 16.886 1.00 95.56 89 GLU A O 1
ATOM 743 N N . GLU A 1 90 ? -4.585 9.809 15.439 1.00 94.31 90 GLU A N 1
ATOM 744 C CA . GLU A 1 90 ? -4.033 11.155 15.281 1.00 94.31 90 GLU A CA 1
ATOM 745 C C . GLU A 1 90 ? -4.165 11.973 16.559 1.00 94.31 90 GLU A C 1
ATOM 747 O O . GLU A 1 90 ? -3.179 12.556 17.012 1.00 94.31 90 GLU A O 1
ATOM 752 N N . GLU A 1 91 ? -5.361 12.006 17.138 1.00 95.62 91 GLU A N 1
ATOM 753 C CA . GLU A 1 91 ? -5.650 12.748 18.362 1.00 95.62 91 GLU A CA 1
ATOM 754 C C . GLU A 1 91 ? -4.771 12.263 19.513 1.00 95.62 91 GLU A C 1
ATOM 756 O O . GLU A 1 91 ? -4.115 13.075 20.170 1.00 95.62 91 GLU A O 1
ATOM 761 N N . LYS A 1 92 ? -4.646 10.940 19.687 1.00 94.81 92 LYS A N 1
ATOM 762 C CA . LYS A 1 92 ? -3.728 10.317 20.655 1.00 94.81 92 LYS A CA 1
ATOM 763 C C . LYS A 1 92 ? -2.283 10.754 20.417 1.00 94.81 92 LYS A C 1
ATOM 765 O O . LYS A 1 92 ? -1.587 11.147 21.355 1.00 94.81 92 LYS A O 1
ATOM 770 N N . THR A 1 93 ? -1.827 10.728 19.163 1.00 93.81 93 THR A N 1
ATOM 771 C CA . THR A 1 93 ? -0.465 11.147 18.799 1.00 93.81 93 THR A CA 1
ATOM 772 C C . THR A 1 93 ? -0.237 12.633 19.088 1.00 93.81 93 THR A C 1
ATOM 774 O O . THR A 1 93 ? 0.805 13.006 19.630 1.00 93.81 93 THR A O 1
ATOM 777 N N . ARG A 1 94 ? -1.209 13.493 18.762 1.00 93.12 94 ARG A N 1
ATOM 778 C CA . ARG A 1 94 ? -1.152 14.940 18.999 1.00 93.12 94 ARG A CA 1
ATOM 779 C C . ARG A 1 94 ? -1.162 15.264 20.492 1.00 93.12 94 ARG A C 1
ATOM 781 O O . ARG A 1 94 ? -0.328 16.049 20.936 1.00 93.12 94 ARG A O 1
ATOM 788 N N . ALA A 1 95 ? -2.032 14.621 21.267 1.00 93.06 95 ALA A N 1
ATOM 789 C CA . ALA A 1 95 ? -2.088 14.767 22.718 1.00 93.06 95 ALA A CA 1
ATOM 790 C C . ALA A 1 95 ? -0.776 14.320 23.380 1.00 93.06 95 ALA A C 1
ATOM 792 O O . ALA A 1 95 ? -0.260 15.011 24.258 1.00 93.06 95 ALA A O 1
ATOM 793 N N . LYS A 1 96 ? -0.184 13.207 22.922 1.00 93.19 96 LYS A N 1
ATOM 794 C CA . LYS A 1 96 ? 1.125 12.740 23.400 1.00 93.19 96 LYS A CA 1
ATOM 795 C C . LYS A 1 96 ? 2.228 13.764 23.127 1.00 93.19 96 LYS A C 1
ATOM 797 O O . LYS A 1 96 ? 2.994 14.060 24.035 1.00 93.19 96 LYS A O 1
ATOM 802 N N . LYS A 1 97 ? 2.282 14.339 21.920 1.00 90.50 97 LYS A N 1
ATOM 803 C CA . LYS A 1 97 ? 3.252 15.397 21.582 1.00 90.50 97 LYS A CA 1
ATOM 804 C C . LYS A 1 97 ? 3.062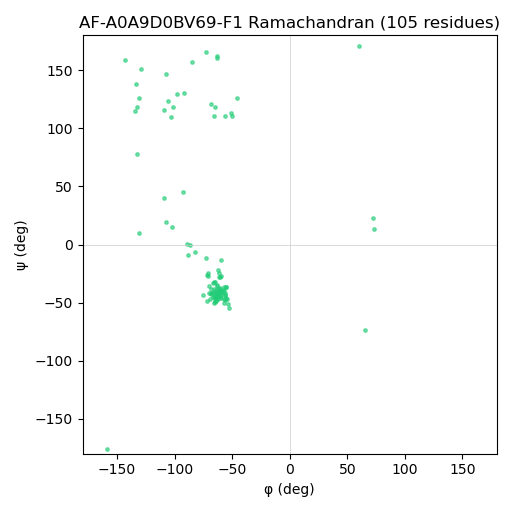 16.652 22.435 1.00 90.50 97 LYS A C 1
ATOM 806 O O . LYS A 1 97 ? 4.041 17.186 22.935 1.00 90.50 97 LYS A O 1
ATOM 811 N N . ALA A 1 98 ? 1.820 17.087 22.648 1.00 87.94 98 ALA A N 1
ATOM 812 C CA . ALA A 1 98 ? 1.521 18.247 23.489 1.00 87.94 98 ALA A CA 1
ATOM 813 C C . ALA A 1 98 ? 1.959 18.040 24.950 1.00 87.94 98 ALA A C 1
ATOM 815 O O . ALA A 1 98 ? 2.492 18.954 25.567 1.00 87.94 98 ALA A O 1
ATOM 816 N N . ARG A 1 99 ? 1.794 16.821 25.485 1.00 83.88 99 ARG A N 1
ATOM 817 C CA . ARG A 1 99 ? 2.260 16.449 26.833 1.00 83.88 99 ARG A CA 1
ATOM 818 C C . ARG A 1 99 ? 3.782 16.343 26.952 1.00 83.88 99 ARG A C 1
ATOM 820 O O . ARG A 1 99 ? 4.297 16.466 28.053 1.00 83.88 99 ARG A O 1
ATOM 827 N N . GLN A 1 100 ? 4.489 16.083 25.853 1.00 75.69 100 GLN A N 1
ATOM 828 C CA . GLN A 1 100 ? 5.945 15.906 25.857 1.00 75.69 100 GLN A CA 1
ATOM 829 C C . GLN A 1 100 ? 6.731 17.227 25.827 1.00 75.69 100 GLN A C 1
ATOM 831 O O . GLN A 1 100 ? 7.942 17.177 26.014 1.00 75.69 100 GLN A O 1
ATOM 836 N N . GLY A 1 101 ? 6.060 18.380 25.668 1.00 59.38 101 GLY A N 1
ATOM 837 C CA . GLY A 1 101 ? 6.682 19.712 25.659 1.00 59.38 101 GLY A CA 1
ATOM 838 C C . GLY A 1 101 ? 7.732 19.900 24.549 1.00 59.38 101 GLY A C 1
ATOM 839 O O . GLY A 1 101 ? 8.104 18.944 23.864 1.00 59.38 101 GLY A O 1
ATOM 840 N N . PRO A 1 102 ? 8.233 21.125 24.311 1.00 61.00 102 PRO A N 1
ATOM 841 C CA . PRO A 1 102 ? 9.485 21.270 23.587 1.00 61.00 102 PRO A CA 1
ATOM 842 C C . PRO A 1 102 ? 10.570 20.641 24.465 1.00 61.00 102 PRO A C 1
ATOM 844 O O . PRO A 1 102 ? 10.794 21.086 25.590 1.00 61.00 102 PRO A O 1
ATOM 847 N N . VAL A 1 103 ? 11.232 19.590 23.977 1.00 59.16 103 VAL A N 1
ATOM 848 C CA . VAL A 1 103 ? 12.527 19.199 24.540 1.00 59.16 103 VAL A CA 1
ATOM 849 C C . VAL A 1 103 ? 13.394 20.448 24.418 1.00 59.16 103 VAL A C 1
ATOM 851 O O . VAL A 1 103 ? 13.651 20.904 23.303 1.00 59.16 103 VAL A O 1
ATOM 854 N N . LEU A 1 104 ? 13.714 21.058 25.560 1.00 46.97 104 LEU A N 1
ATOM 855 C CA . LEU A 1 104 ? 14.561 22.238 25.660 1.00 46.97 104 LEU A CA 1
ATOM 856 C C . LEU A 1 104 ? 15.789 22.013 24.767 1.00 46.97 104 LEU A C 1
ATOM 858 O O . LEU A 1 104 ? 16.469 20.994 24.901 1.00 46.97 104 LEU A O 1
ATOM 862 N N . GLN A 1 105 ? 16.051 22.948 23.851 1.00 48.97 105 GLN A N 1
ATOM 863 C CA . GLN A 1 105 ? 17.363 23.089 23.229 1.00 48.97 105 GLN A CA 1
ATOM 864 C C . GLN A 1 105 ? 18.408 23.125 24.350 1.00 48.97 105 GLN A C 1
ATOM 866 O O . GLN A 1 105 ? 18.465 24.083 25.113 1.00 48.97 105 GLN A O 1
ATOM 871 N N . MET A 1 106 ? 19.212 22.073 24.462 1.00 42.38 106 MET A N 1
ATOM 872 C CA . MET A 1 106 ? 20.501 22.112 25.145 1.00 42.38 106 MET A CA 1
ATOM 873 C C . MET A 1 106 ? 21.525 21.439 24.237 1.00 42.38 106 MET A C 1
ATOM 875 O O . MET A 1 106 ? 21.870 20.271 24.410 1.00 42.38 106 MET A O 1
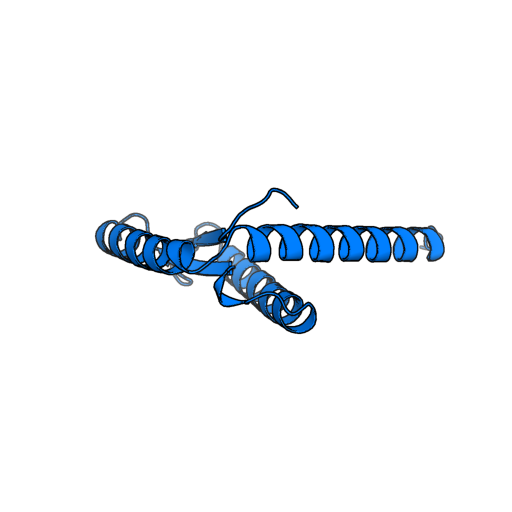ATOM 879 N N . ALA A 1 107 ? 21.937 22.201 23.229 1.00 37.56 107 ALA A N 1
ATOM 880 C CA . ALA A 1 107 ? 23.229 22.125 22.565 1.00 37.56 107 ALA A CA 1
ATOM 881 C C . ALA A 1 107 ? 23.569 23.540 22.090 1.00 37.56 107 ALA A C 1
ATOM 883 O O . ALA A 1 107 ? 22.663 24.172 21.496 1.00 37.56 107 ALA A O 1
#